Protein AF-A0A8J6N8B7-F1 (afdb_monomer_lite)

Radius of gyration: 21.48 Å; chains: 1; bounding box: 47×26×67 Å

Secondary structure (DSSP, 8-state):
----GGGSSTTTTSHHHHHHHHHHHHHHHHSTTSEEEEESSSEEE-TTSPP--HHHHHHHHHHHHHHTS-EEEE-TTS-EEEEEEETTTTEEEEEE-TT--S-GGGSHHHHHHHHHHHHHHHHHHHHHHHHHHHHHHHHHHHHHHHHHHHHH--

Structure (mmCIF, N/CA/C/O backbone):
data_AF-A0A8J6N8B7-F1
#
_entry.id   AF-A0A8J6N8B7-F1
#
loop_
_atom_site.group_PDB
_atom_site.id
_atom_site.type_symbol
_atom_site.label_atom_id
_atom_site.label_alt_id
_atom_site.label_comp_id
_atom_site.label_asym_id
_atom_site.label_entity_id
_atom_site.label_seq_id
_atom_site.pdbx_PDB_ins_code
_atom_site.Cartn_x
_atom_site.Cartn_y
_atom_site.Cartn_z
_atom_site.occupancy
_atom_site.B_iso_or_equiv
_atom_site.auth_seq_id
_atom_site.auth_comp_id
_atom_site.auth_asym_id
_atom_site.auth_atom_id
_atom_site.pdbx_PDB_model_num
ATOM 1 N N . MET A 1 1 ? 1.958 10.812 -47.482 1.00 42.88 1 MET A N 1
ATOM 2 C CA . MET A 1 1 ? 2.752 11.574 -46.509 1.00 42.88 1 MET A CA 1
ATOM 3 C C . MET A 1 1 ? 1.731 12.332 -45.707 1.00 42.88 1 MET A C 1
ATOM 5 O O . MET A 1 1 ? 1.077 13.178 -46.289 1.00 42.88 1 MET A O 1
ATOM 9 N N . ASP A 1 2 ? 1.484 11.817 -44.511 1.00 33.00 2 ASP A N 1
ATOM 10 C CA . ASP A 1 2 ? 0.980 12.470 -43.302 1.00 33.00 2 ASP A CA 1
ATOM 11 C C . ASP A 1 2 ? 0.853 11.298 -42.328 1.00 33.00 2 ASP A C 1
ATOM 13 O O . ASP A 1 2 ? -0.063 10.486 -42.408 1.00 33.00 2 ASP A O 1
ATOM 17 N N . ILE A 1 3 ? 1.928 11.077 -41.570 1.00 37.84 3 ILE A N 1
ATOM 18 C CA . ILE A 1 3 ? 1.912 10.145 -40.447 1.00 37.84 3 ILE A CA 1
ATOM 19 C C . ILE A 1 3 ? 1.056 10.855 -39.406 1.00 37.84 3 ILE A C 1
ATOM 21 O O . ILE A 1 3 ? 1.450 11.923 -38.936 1.00 37.84 3 ILE A O 1
ATOM 25 N N . GLU A 1 4 ? -0.118 10.295 -39.128 1.00 38.00 4 GLU A N 1
ATOM 26 C CA . GLU A 1 4 ? -0.999 10.674 -38.027 1.00 38.00 4 GLU A CA 1
ATOM 27 C C . GLU A 1 4 ? -0.196 10.591 -36.719 1.00 38.00 4 GLU A C 1
ATOM 29 O O . GLU A 1 4 ? -0.074 9.549 -36.086 1.00 38.00 4 GLU A O 1
ATOM 34 N N . PHE A 1 5 ? 0.423 11.712 -36.352 1.00 38.28 5 PHE A N 1
ATOM 35 C CA . PHE A 1 5 ? 1.063 11.941 -35.056 1.00 38.28 5 PHE A CA 1
ATOM 36 C C . PHE A 1 5 ? 0.024 12.198 -33.946 1.00 38.28 5 PHE A C 1
ATOM 38 O O . PHE A 1 5 ? 0.404 12.411 -32.797 1.00 38.28 5 PHE A O 1
ATOM 45 N N . ASP A 1 6 ? -1.268 12.161 -34.290 1.00 34.88 6 ASP A N 1
ATOM 46 C CA . ASP A 1 6 ? -2.402 12.433 -33.400 1.00 34.88 6 ASP A CA 1
ATOM 47 C C . ASP A 1 6 ? -2.851 11.213 -32.569 1.00 34.88 6 ASP A C 1
ATOM 49 O O . ASP A 1 6 ? -3.658 11.378 -31.659 1.00 34.88 6 ASP A O 1
ATOM 53 N N . ASP A 1 7 ? -2.290 10.017 -32.800 1.00 39.25 7 ASP A N 1
ATOM 54 C CA . ASP A 1 7 ? -2.710 8.761 -32.137 1.00 39.25 7 ASP A CA 1
ATOM 55 C C . ASP A 1 7 ? -1.727 8.239 -31.064 1.00 39.25 7 ASP A C 1
ATOM 57 O O . ASP A 1 7 ? -1.848 7.119 -30.580 1.00 39.25 7 ASP A O 1
ATOM 61 N N . VAL A 1 8 ? -0.713 9.027 -30.681 1.00 45.72 8 VAL A N 1
ATOM 62 C CA . VAL A 1 8 ? 0.321 8.589 -29.710 1.00 45.72 8 VAL A CA 1
ATOM 63 C C . VAL A 1 8 ? 0.041 9.075 -28.278 1.00 45.72 8 VAL A C 1
ATOM 65 O O . VAL A 1 8 ? 0.668 8.604 -27.333 1.00 45.72 8 VAL A O 1
ATOM 68 N N . PHE A 1 9 ? -0.914 9.990 -28.090 1.00 44.09 9 PHE A N 1
ATOM 69 C CA . PHE A 1 9 ? -1.186 10.610 -26.783 1.00 44.09 9 PHE A CA 1
ATOM 70 C C . PHE A 1 9 ? -2.681 10.745 -26.440 1.00 44.09 9 PHE A C 1
ATOM 72 O O . PHE A 1 9 ? -3.017 11.389 -25.448 1.00 44.09 9 PHE A O 1
ATOM 79 N N . SER A 1 10 ? -3.580 10.159 -27.235 1.00 32.72 10 SER A N 1
ATOM 80 C CA . SER A 1 10 ? -5.037 10.257 -27.057 1.00 32.72 10 SER A CA 1
ATOM 81 C C . SER A 1 10 ? -5.621 9.279 -26.022 1.00 32.72 10 SER A C 1
ATOM 83 O O . SER A 1 10 ? -6.737 9.514 -25.563 1.00 32.72 10 SER A O 1
ATOM 85 N N . ASP A 1 11 ? -4.875 8.258 -25.584 1.00 35.06 11 ASP A N 1
ATOM 86 C CA . ASP A 1 11 ? -5.379 7.202 -24.681 1.00 35.06 11 ASP A CA 1
ATOM 87 C C . ASP A 1 11 ? -5.179 7.462 -23.170 1.00 35.06 11 ASP A C 1
ATOM 89 O O . ASP A 1 11 ? -5.613 6.665 -22.343 1.00 35.06 11 ASP A O 1
ATOM 93 N N . PHE A 1 12 ? -4.612 8.602 -22.758 1.00 37.88 12 PHE A N 1
ATOM 94 C CA . PHE A 1 12 ? -4.336 8.916 -21.340 1.00 37.88 12 PHE A CA 1
ATOM 95 C C . PHE A 1 12 ? -5.576 9.322 -20.511 1.00 37.88 12 PHE A C 1
ATOM 97 O O . PHE A 1 12 ? -5.506 10.245 -19.700 1.00 37.88 12 PHE A O 1
ATOM 104 N N . SER A 1 13 ? -6.736 8.687 -20.711 1.00 40.59 13 SER A N 1
ATOM 105 C CA . SER A 1 13 ? -7.955 9.022 -19.948 1.00 40.59 13 SER A CA 1
ATOM 106 C C . SER A 1 13 ? -8.629 7.877 -19.183 1.00 40.59 13 SER A C 1
ATOM 108 O O . SER A 1 13 ? -9.662 8.128 -18.571 1.00 40.59 13 SER A O 1
ATOM 110 N N . ASP A 1 14 ? -8.003 6.694 -19.095 1.00 48.16 14 ASP A N 1
ATOM 111 C CA . ASP A 1 14 ? -8.431 5.594 -18.199 1.00 48.16 14 ASP A CA 1
ATOM 112 C C . ASP A 1 14 ? -7.303 5.002 -17.306 1.00 48.16 14 ASP A C 1
ATOM 114 O O . ASP A 1 14 ? -7.587 4.192 -16.414 1.00 48.16 14 ASP A O 1
ATOM 118 N N . ASP A 1 15 ? -6.041 5.426 -17.480 1.00 53.06 15 ASP A N 1
ATOM 119 C CA . ASP A 1 15 ? -4.849 4.800 -16.862 1.00 53.06 15 ASP A CA 1
ATOM 120 C C . ASP A 1 15 ? -4.824 4.849 -15.321 1.00 53.06 15 ASP A C 1
ATOM 122 O O . ASP A 1 15 ? -4.494 3.850 -14.678 1.00 53.06 15 ASP A O 1
ATOM 126 N N . ASP A 1 16 ? -5.276 5.947 -14.701 1.00 58.69 16 ASP A N 1
ATOM 127 C CA . ASP A 1 16 ? -5.239 6.106 -13.235 1.00 58.69 16 ASP A CA 1
ATOM 128 C C . ASP A 1 16 ? -6.049 5.023 -12.495 1.00 58.69 16 ASP A C 1
ATOM 130 O O . ASP A 1 16 ? -5.772 4.697 -11.339 1.00 58.69 16 ASP A O 1
ATOM 134 N N . SER A 1 17 ? -7.083 4.469 -13.139 1.00 64.69 17 SER A N 1
ATOM 135 C CA . SER A 1 17 ? -7.912 3.413 -12.549 1.00 64.69 17 SER A CA 1
ATOM 136 C C . SER A 1 17 ? -7.252 2.035 -12.629 1.00 64.69 17 SER A C 1
ATOM 138 O O . SER A 1 17 ? -7.385 1.240 -11.696 1.00 64.69 17 SER A O 1
ATOM 140 N N . ALA A 1 18 ? -6.510 1.768 -13.708 1.00 71.06 18 ALA A N 1
ATOM 141 C CA . ALA A 1 18 ? -5.808 0.511 -13.930 1.00 71.06 18 ALA A CA 1
ATOM 142 C C . ALA A 1 18 ? -4.580 0.396 -13.021 1.00 71.06 18 ALA A C 1
ATOM 144 O O . ALA A 1 18 ? -4.369 -0.654 -12.412 1.00 71.06 18 ALA A O 1
ATOM 145 N N . ASP A 1 19 ? -3.834 1.489 -12.851 1.00 73.44 19 ASP A N 1
ATOM 146 C CA . ASP A 1 19 ? -2.692 1.548 -11.937 1.00 73.44 19 ASP A CA 1
ATOM 147 C C . ASP A 1 19 ? -3.134 1.376 -10.479 1.00 73.44 19 ASP A C 1
ATOM 149 O O . ASP A 1 19 ? -2.567 0.574 -9.732 1.00 73.44 19 ASP A O 1
ATOM 153 N N . LEU A 1 20 ? -4.222 2.047 -10.085 1.00 75.88 20 LEU A N 1
ATOM 154 C CA . LEU A 1 20 ? -4.806 1.902 -8.752 1.00 75.88 20 LEU A CA 1
ATOM 155 C C . LEU A 1 20 ? -5.316 0.473 -8.498 1.00 75.88 20 LEU A C 1
ATOM 157 O O . LEU A 1 20 ? -5.166 -0.047 -7.389 1.00 75.88 20 LEU A O 1
ATOM 161 N N . GLN A 1 21 ? -5.898 -0.174 -9.512 1.00 81.00 21 GLN A N 1
ATOM 162 C CA . GLN A 1 21 ? -6.352 -1.562 -9.423 1.00 81.00 21 GLN A CA 1
ATOM 163 C C . GLN A 1 21 ? -5.175 -2.544 -9.330 1.00 81.00 21 GLN A C 1
ATOM 165 O O . GLN A 1 21 ? -5.219 -3.467 -8.521 1.00 81.00 21 GLN A O 1
ATOM 170 N N . ASN A 1 22 ? -4.102 -2.333 -10.094 1.00 83.56 22 ASN A N 1
ATOM 171 C CA . ASN A 1 22 ? -2.892 -3.151 -10.009 1.00 83.56 22 ASN A CA 1
ATOM 172 C C . ASN A 1 22 ? -2.251 -3.046 -8.616 1.00 83.56 22 ASN A C 1
ATOM 174 O O . ASN A 1 22 ? -1.929 -4.057 -7.991 1.00 83.56 22 ASN A O 1
ATOM 178 N 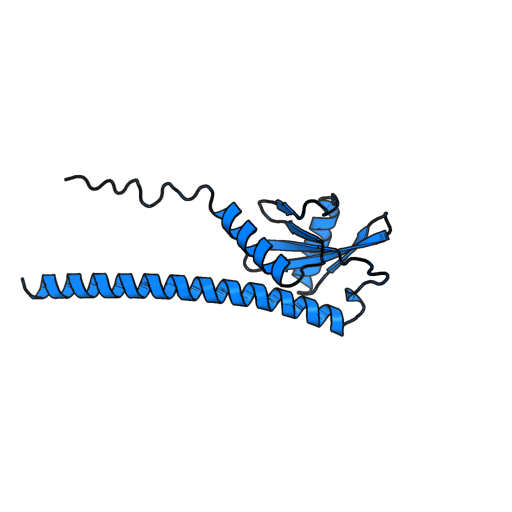N . LEU A 1 23 ? -2.145 -1.828 -8.081 1.00 83.06 23 LEU A N 1
ATOM 179 C CA . LEU A 1 23 ? -1.648 -1.596 -6.728 1.00 83.06 23 LEU A CA 1
ATOM 180 C C . LEU A 1 23 ? -2.522 -2.290 -5.672 1.00 83.06 23 LEU A C 1
ATOM 182 O O . LEU A 1 23 ? -2.011 -2.927 -4.747 1.00 83.06 23 LEU A O 1
ATOM 186 N N . TYR A 1 24 ? -3.846 -2.214 -5.824 1.00 86.31 24 TYR A N 1
ATOM 187 C CA . TYR A 1 24 ? -4.787 -2.947 -4.981 1.00 86.31 24 TYR A CA 1
ATOM 188 C C . TYR A 1 24 ? -4.526 -4.461 -5.019 1.00 86.31 24 TYR A C 1
ATOM 190 O O . TYR A 1 24 ? -4.399 -5.088 -3.964 1.00 86.31 24 TYR A O 1
ATOM 198 N N . ASP A 1 25 ? -4.387 -5.039 -6.212 1.00 86.81 25 ASP A N 1
ATOM 199 C CA . ASP A 1 25 ? -4.166 -6.474 -6.398 1.00 86.81 25 ASP A CA 1
ATOM 200 C C . ASP A 1 25 ? -2.852 -6.939 -5.744 1.00 86.81 25 ASP A C 1
ATOM 202 O O . ASP A 1 25 ? -2.807 -8.010 -5.131 1.00 86.81 25 ASP A O 1
ATOM 206 N N . GLN A 1 26 ? -1.794 -6.123 -5.795 1.00 86.56 26 GLN A N 1
ATOM 207 C CA . GLN A 1 26 ? -0.530 -6.409 -5.107 1.00 86.56 26 GLN A CA 1
ATOM 208 C C . GLN A 1 26 ? -0.690 -6.425 -3.580 1.00 86.56 26 GLN A C 1
ATOM 210 O O . GLN A 1 26 ? -0.179 -7.327 -2.909 1.00 86.56 26 GLN A O 1
ATOM 215 N N . PHE A 1 27 ? -1.436 -5.474 -3.007 1.00 87.00 27 PHE A N 1
ATOM 216 C CA . PHE A 1 27 ? -1.697 -5.462 -1.564 1.00 87.00 27 PHE A CA 1
ATOM 217 C C . PHE A 1 27 ? -2.539 -6.654 -1.108 1.00 87.00 27 PHE A C 1
ATOM 219 O O . PHE A 1 27 ? -2.243 -7.240 -0.064 1.00 87.00 27 PHE A O 1
ATOM 226 N N . VAL A 1 28 ? -3.543 -7.053 -1.893 1.00 86.25 28 VAL A N 1
ATOM 227 C CA . VAL A 1 28 ? -4.357 -8.243 -1.603 1.00 86.25 28 VAL A CA 1
ATOM 228 C C . VAL A 1 28 ? -3.500 -9.510 -1.583 1.00 86.25 28 VAL A C 1
ATOM 230 O O . VAL A 1 28 ? -3.701 -10.364 -0.724 1.00 86.25 28 VAL A O 1
ATOM 233 N N . GLN A 1 29 ? -2.495 -9.633 -2.456 1.00 85.56 29 GLN A N 1
ATOM 234 C CA . GLN A 1 29 ? -1.579 -10.782 -2.428 1.00 85.56 29 GLN A CA 1
ATOM 235 C C . GLN A 1 29 ? -0.742 -10.850 -1.144 1.00 85.56 29 GLN A C 1
ATOM 237 O O . GLN A 1 29 ? -0.463 -11.943 -0.650 1.00 85.56 29 GLN A O 1
ATOM 242 N N . VAL A 1 30 ? -0.347 -9.700 -0.590 1.00 83.88 30 VAL A N 1
ATOM 243 C CA . VAL A 1 30 ? 0.426 -9.639 0.662 1.00 83.88 30 VAL A CA 1
ATOM 244 C C . VAL A 1 30 ? -0.452 -9.865 1.889 1.00 83.88 30 VAL A C 1
ATOM 246 O O . VAL A 1 30 ? 0.021 -10.419 2.883 1.00 83.88 30 VAL A O 1
ATOM 249 N N . LEU A 1 31 ? -1.725 -9.473 1.825 1.00 81.62 31 LEU A N 1
ATOM 250 C CA . LEU A 1 31 ? -2.678 -9.595 2.923 1.00 81.62 31 LEU A CA 1
ATOM 251 C C . LEU A 1 31 ? -3.999 -10.256 2.476 1.00 81.62 31 LEU A C 1
ATOM 253 O O . LEU A 1 31 ? -5.052 -9.607 2.476 1.00 81.62 31 LEU A O 1
ATOM 257 N N . PRO A 1 32 ? -3.969 -11.560 2.146 1.00 76.25 32 PRO A N 1
ATOM 258 C CA . PRO A 1 32 ? -5.077 -12.249 1.477 1.00 76.25 32 PRO A CA 1
ATOM 259 C C . PRO A 1 32 ? -6.357 -12.347 2.315 1.00 76.25 32 PRO A C 1
ATOM 261 O O . PRO A 1 32 ? -7.450 -12.384 1.759 1.00 76.25 32 PRO A O 1
ATOM 264 N N . ASP A 1 33 ? -6.234 -12.349 3.643 1.00 82.25 33 ASP A N 1
ATOM 265 C CA . ASP A 1 33 ? -7.372 -12.484 4.561 1.00 82.25 33 ASP A CA 1
ATOM 266 C C . ASP A 1 33 ? -7.873 -11.133 5.095 1.00 82.25 33 ASP A C 1
ATOM 268 O O . ASP A 1 33 ? -8.741 -11.079 5.966 1.00 82.25 33 ASP A O 1
ATOM 272 N N . THR A 1 34 ? -7.316 -10.020 4.614 1.00 82.94 34 THR A N 1
ATOM 273 C CA . THR A 1 34 ? -7.649 -8.684 5.121 1.00 82.94 34 THR A CA 1
ATOM 274 C C . THR A 1 34 ? -8.575 -7.956 4.168 1.00 82.94 34 THR A C 1
ATOM 276 O O . THR A 1 34 ? -8.462 -8.059 2.947 1.00 82.94 34 THR A O 1
ATOM 279 N N . CYS A 1 35 ? -9.500 -7.184 4.726 1.00 87.31 35 CYS A N 1
ATOM 280 C CA . CYS A 1 35 ? -10.374 -6.363 3.912 1.00 87.31 35 CYS A CA 1
ATOM 281 C C . CYS A 1 35 ? -9.692 -5.019 3.661 1.00 87.31 35 CYS A C 1
ATOM 283 O O . CYS A 1 35 ? -9.450 -4.281 4.613 1.00 87.31 35 CYS A O 1
ATOM 285 N N . ILE A 1 36 ? -9.399 -4.697 2.402 1.00 90.44 36 ILE A N 1
ATOM 286 C CA . ILE A 1 36 ? -8.589 -3.530 2.021 1.00 90.44 36 ILE A CA 1
ATOM 287 C C . ILE A 1 36 ? -9.409 -2.538 1.189 1.00 90.44 36 ILE A C 1
ATOM 289 O O . ILE A 1 36 ? -10.273 -2.935 0.405 1.00 90.44 36 ILE A O 1
ATOM 293 N N . ALA A 1 37 ? -9.108 -1.251 1.326 1.00 90.19 37 ALA A N 1
ATOM 294 C CA . ALA A 1 37 ? -9.553 -0.182 0.449 1.00 90.19 37 ALA A CA 1
ATOM 295 C C . ALA A 1 37 ? -8.436 0.849 0.224 1.00 90.19 37 ALA A C 1
ATOM 297 O O . ALA A 1 37 ? -7.721 1.220 1.149 1.00 90.19 37 ALA A O 1
ATOM 298 N N . LEU A 1 38 ? -8.306 1.335 -1.005 1.00 89.06 38 LEU A N 1
ATOM 299 C CA . LEU A 1 38 ? -7.454 2.449 -1.398 1.00 89.06 38 LEU A CA 1
ATOM 300 C C . LEU A 1 38 ? -8.316 3.699 -1.594 1.00 89.06 38 LEU A C 1
ATOM 302 O O . LEU A 1 38 ? -9.264 3.709 -2.385 1.00 89.06 38 LEU A O 1
ATOM 306 N N . TYR A 1 39 ? -7.970 4.756 -0.866 1.00 85.69 39 TYR A N 1
ATOM 307 C CA . TYR A 1 39 ? -8.617 6.061 -0.922 1.00 85.69 39 TYR A CA 1
ATOM 308 C C . TYR A 1 39 ? -7.666 7.083 -1.554 1.00 85.69 39 TYR A C 1
ATOM 310 O O . TYR A 1 39 ? -6.681 7.490 -0.932 1.00 85.69 39 TYR A O 1
ATOM 318 N N . GLY A 1 40 ? -7.972 7.499 -2.782 1.00 79.94 40 GLY A N 1
ATOM 319 C CA . GLY A 1 40 ? -7.248 8.518 -3.542 1.00 79.94 40 GLY A CA 1
ATOM 320 C C . GLY A 1 40 ? -8.191 9.508 -4.223 1.00 79.94 40 GLY A C 1
ATOM 321 O O . GLY A 1 40 ? -9.277 9.783 -3.714 1.00 79.94 40 GLY A O 1
ATOM 322 N N . ALA A 1 41 ? -7.791 10.022 -5.392 1.00 72.94 41 ALA A N 1
ATOM 323 C CA . ALA A 1 41 ? -8.698 10.759 -6.279 1.00 72.94 41 ALA A CA 1
ATOM 324 C C . ALA A 1 41 ? -9.868 9.870 -6.744 1.00 72.94 41 ALA A C 1
ATOM 326 O O . ALA A 1 41 ? -11.008 10.323 -6.818 1.00 72.94 41 ALA A O 1
ATOM 327 N N . ASN A 1 42 ? -9.572 8.586 -6.964 1.00 72.50 42 ASN A N 1
ATOM 328 C CA . ASN A 1 42 ? -10.535 7.510 -7.154 1.00 72.50 42 ASN A CA 1
ATOM 329 C C . ASN A 1 42 ? -10.482 6.554 -5.948 1.00 72.50 42 ASN A C 1
ATOM 331 O O . ASN A 1 42 ? -9.451 6.435 -5.279 1.00 72.50 42 ASN A O 1
ATOM 335 N N . LYS A 1 43 ? -11.597 5.875 -5.653 1.00 78.44 43 LYS A N 1
ATOM 336 C CA . LYS A 1 43 ? -11.689 4.879 -4.574 1.00 78.44 43 LYS A CA 1
ATOM 337 C C . LYS A 1 43 ? -11.782 3.478 -5.167 1.00 78.44 43 LYS A C 1
ATOM 339 O O . LYS A 1 43 ? -12.694 3.206 -5.943 1.00 78.44 43 LYS A O 1
ATOM 344 N N . VAL A 1 44 ? -10.913 2.579 -4.712 1.00 80.44 44 VAL A N 1
ATOM 345 C CA . VAL A 1 44 ? -10.998 1.136 -4.982 1.00 80.44 44 VAL A CA 1
ATOM 346 C C . VAL A 1 44 ? -11.105 0.426 -3.644 1.00 80.44 44 VAL A C 1
ATOM 348 O O . VAL A 1 44 ? -10.266 0.612 -2.772 1.00 80.44 44 VAL A O 1
ATOM 351 N N . ALA A 1 45 ? -12.158 -0.356 -3.436 1.00 79.12 45 ALA A N 1
ATOM 352 C CA . ALA A 1 45 ? -12.399 -1.018 -2.161 1.00 79.12 45 ALA A CA 1
ATOM 353 C C . ALA A 1 45 ? -12.838 -2.462 -2.364 1.00 79.12 45 ALA A C 1
ATOM 355 O O . ALA A 1 45 ? -13.603 -2.765 -3.280 1.00 79.12 45 ALA A O 1
ATOM 356 N N . HIS A 1 46 ? -12.394 -3.337 -1.461 1.00 76.62 46 HIS A N 1
ATOM 357 C CA . HIS A 1 46 ? -12.928 -4.687 -1.370 1.00 76.62 46 HIS A CA 1
ATOM 358 C C . HIS A 1 46 ? -14.453 -4.619 -1.151 1.00 76.62 46 HIS A C 1
ATOM 360 O O . HIS A 1 46 ? -14.899 -3.797 -0.346 1.00 76.62 46 HIS A O 1
ATOM 366 N N . PRO A 1 47 ? -15.271 -5.485 -1.780 1.00 77.31 47 PRO A N 1
ATOM 367 C CA . PRO A 1 47 ? -16.732 -5.446 -1.637 1.00 77.31 47 PRO A CA 1
ATOM 368 C C . PRO A 1 47 ? -17.230 -5.569 -0.191 1.00 77.31 47 PRO A C 1
ATOM 370 O O . PRO A 1 47 ? -18.293 -5.059 0.149 1.00 77.31 47 PRO A O 1
ATOM 373 N N . SER A 1 48 ? -16.459 -6.246 0.661 1.00 81.19 48 SER A N 1
ATOM 374 C CA . SER A 1 48 ? -16.757 -6.402 2.091 1.00 81.19 48 SER A CA 1
ATOM 375 C C . SER A 1 48 ? -16.234 -5.256 2.961 1.00 81.19 48 SER A C 1
ATOM 377 O O . SER A 1 48 ? -16.388 -5.314 4.180 1.00 81.19 48 SER A O 1
ATOM 379 N N . PHE A 1 49 ? -15.575 -4.248 2.377 1.00 83.44 49 PHE A N 1
ATOM 380 C CA . PHE A 1 49 ? -15.052 -3.123 3.142 1.00 83.44 49 PHE A CA 1
ATOM 381 C C . PHE A 1 49 ? -16.234 -2.251 3.571 1.00 83.44 49 PHE A C 1
ATOM 383 O O . PHE A 1 49 ? -17.023 -1.840 2.715 1.00 83.44 49 PHE A O 1
ATOM 390 N N . PRO A 1 50 ? -16.402 -1.988 4.877 1.00 84.62 50 PRO A N 1
ATOM 391 C CA . PRO A 1 50 ? -17.529 -1.218 5.364 1.00 84.62 50 PRO A CA 1
ATOM 392 C C . PRO A 1 50 ? -17.484 0.199 4.802 1.00 84.62 50 PRO A C 1
ATOM 394 O O . PRO A 1 50 ? -16.428 0.737 4.464 1.00 84.62 50 PRO A O 1
ATOM 397 N N . GLU A 1 51 ? -18.647 0.829 4.719 1.00 83.69 51 GLU A N 1
ATOM 398 C CA . GLU A 1 51 ? -18.706 2.244 4.396 1.00 83.69 51 GLU A CA 1
ATOM 399 C C . GLU A 1 51 ? -18.146 3.048 5.578 1.00 83.69 51 GLU A C 1
ATOM 401 O O . GLU A 1 51 ? -18.579 2.894 6.721 1.00 83.69 51 GLU A O 1
ATOM 406 N N . VAL A 1 52 ? -17.131 3.863 5.303 1.00 84.06 52 VAL A N 1
ATOM 407 C CA . VAL A 1 52 ? -16.412 4.675 6.291 1.00 84.06 52 VAL A CA 1
ATOM 408 C C . VAL A 1 52 ? -16.615 6.131 5.911 1.00 84.06 52 VAL A C 1
ATOM 410 O O . VAL A 1 52 ? -16.492 6.463 4.733 1.00 84.06 52 VAL A O 1
ATOM 413 N N . SER A 1 53 ? -16.930 6.986 6.886 1.00 85.94 53 SER A N 1
ATOM 414 C CA . SER A 1 53 ? -17.131 8.412 6.629 1.00 85.94 53 SER A CA 1
ATOM 415 C C . SER A 1 53 ? -15.835 9.102 6.202 1.00 85.94 53 SER A C 1
ATOM 417 O O . SER A 1 53 ? -14.742 8.753 6.656 1.00 85.94 53 SER A O 1
ATOM 419 N N . ASP A 1 54 ? -15.968 10.135 5.370 1.00 85.56 54 ASP A N 1
ATOM 420 C CA . ASP A 1 54 ? -14.829 10.913 4.870 1.00 85.56 54 ASP A CA 1
ATOM 421 C C . ASP A 1 54 ? -14.026 11.575 6.000 1.00 85.56 54 ASP A C 1
ATOM 423 O O . ASP A 1 54 ? -12.805 11.704 5.899 1.00 85.56 54 ASP A O 1
ATOM 427 N N . ASP A 1 55 ? -14.675 11.922 7.115 1.00 87.06 55 ASP A N 1
ATOM 428 C CA . ASP A 1 55 ? -14.009 12.464 8.305 1.00 87.06 55 ASP A CA 1
ATOM 429 C C . ASP A 1 55 ? -13.003 11.468 8.902 1.00 87.06 55 ASP A C 1
ATOM 431 O O . ASP A 1 55 ? -11.893 11.845 9.282 1.00 87.06 55 ASP A O 1
ATOM 435 N N . VAL A 1 56 ? -13.359 10.179 8.952 1.00 87.69 56 VAL A N 1
ATOM 436 C CA . VAL A 1 56 ? -12.485 9.117 9.477 1.00 87.69 56 VAL A CA 1
ATOM 437 C C . VAL A 1 56 ? -11.308 8.878 8.541 1.00 87.69 56 VAL A C 1
ATOM 439 O O . VAL A 1 56 ? -10.169 8.769 8.996 1.00 87.69 56 VAL A O 1
ATOM 442 N N . ILE A 1 57 ? -11.566 8.840 7.233 1.00 89.25 57 ILE A N 1
ATOM 443 C CA . ILE A 1 57 ? -10.524 8.711 6.209 1.00 89.25 57 ILE A CA 1
ATOM 444 C C . ILE A 1 57 ? -9.552 9.892 6.280 1.00 89.25 57 ILE A C 1
ATOM 446 O O . ILE A 1 57 ? -8.337 9.694 6.257 1.00 89.25 57 ILE A O 1
ATOM 450 N N . THR A 1 58 ? -10.071 11.109 6.444 1.00 89.00 58 THR A N 1
ATOM 451 C CA . THR A 1 58 ? -9.264 12.326 6.581 1.00 89.00 58 THR A CA 1
ATOM 452 C C . THR A 1 58 ? -8.405 12.277 7.842 1.00 89.00 58 THR A C 1
ATOM 454 O O . THR A 1 58 ? -7.194 12.478 7.764 1.00 89.00 58 THR A O 1
ATOM 457 N N . ALA A 1 59 ? -8.988 11.916 8.988 1.00 88.69 59 ALA A N 1
ATOM 458 C CA . ALA A 1 59 ? -8.256 11.783 10.245 1.00 88.69 59 ALA A CA 1
ATOM 459 C C . ALA A 1 59 ? -7.145 10.717 10.168 1.00 88.69 59 ALA A C 1
ATOM 461 O O . ALA A 1 59 ? -6.019 10.955 10.614 1.00 88.69 59 ALA A O 1
ATOM 462 N N . LEU A 1 60 ? -7.428 9.559 9.557 1.00 90.94 60 LEU A N 1
ATOM 463 C CA . LEU A 1 60 ? -6.431 8.512 9.319 1.00 90.94 60 LEU A CA 1
ATOM 464 C C . LEU A 1 60 ? -5.313 9.002 8.393 1.00 90.94 60 LEU A C 1
ATOM 466 O O . LEU A 1 60 ? -4.137 8.776 8.689 1.00 90.94 60 LEU A O 1
ATOM 470 N N . LYS A 1 61 ? -5.647 9.707 7.306 1.00 88.94 61 LYS A N 1
ATOM 471 C CA . LYS A 1 61 ? -4.669 10.277 6.367 1.00 88.94 61 LYS A CA 1
ATOM 472 C C . LYS A 1 61 ? -3.763 11.306 7.046 1.00 88.94 61 LYS A C 1
ATOM 474 O O . LYS A 1 61 ? -2.548 11.265 6.867 1.00 88.94 61 LYS A O 1
ATOM 479 N N . GLU A 1 62 ? -4.314 12.187 7.875 1.00 87.88 62 GLU A N 1
ATOM 480 C CA . GLU A 1 62 ? -3.531 13.173 8.628 1.00 87.88 62 GLU A CA 1
ATOM 481 C C . GLU A 1 62 ? -2.592 12.520 9.653 1.00 87.88 62 GLU A C 1
ATOM 483 O O . GLU A 1 62 ? -1.412 12.877 9.730 1.00 87.88 62 GLU A O 1
ATOM 488 N N . CYS A 1 63 ? -3.091 11.538 10.409 1.00 86.00 63 CYS A N 1
ATOM 489 C CA . CYS A 1 63 ? -2.308 10.814 11.411 1.00 86.00 63 CYS A CA 1
ATOM 490 C C . CYS A 1 63 ? -1.133 10.057 10.772 1.00 86.00 63 CYS A C 1
ATOM 492 O O . CYS A 1 63 ? 0.024 10.226 11.163 1.00 86.00 63 CYS A O 1
ATOM 494 N N . THR A 1 64 ? -1.421 9.272 9.736 1.00 87.44 64 THR A N 1
ATOM 495 C CA . THR A 1 64 ? -0.434 8.421 9.054 1.00 87.44 64 THR A CA 1
ATOM 496 C C . THR A 1 64 ? 0.630 9.230 8.316 1.00 87.44 64 THR A C 1
ATOM 498 O O . THR A 1 64 ? 1.812 8.879 8.366 1.00 87.44 64 THR A O 1
ATOM 501 N N . ARG A 1 65 ? 0.250 10.357 7.698 1.00 85.06 65 ARG A N 1
ATOM 502 C CA . ARG A 1 65 ? 1.178 11.262 7.004 1.00 85.06 65 ARG A CA 1
ATOM 503 C C . ARG A 1 65 ? 2.160 11.944 7.955 1.00 85.06 65 ARG A C 1
ATOM 505 O O . ARG A 1 65 ? 3.323 12.127 7.605 1.00 85.06 65 ARG A O 1
ATOM 512 N N . LYS A 1 66 ? 1.705 12.337 9.148 1.00 79.94 66 LYS A N 1
ATOM 513 C CA . LYS A 1 66 ? 2.540 13.045 10.127 1.00 79.94 66 LYS A CA 1
ATOM 514 C C . LYS A 1 66 ? 3.595 12.134 10.746 1.00 79.94 66 LYS A C 1
ATOM 516 O O . LYS A 1 66 ? 4.760 12.518 10.836 1.00 79.94 66 LYS A O 1
ATOM 521 N N . ASP A 1 67 ? 3.183 10.939 11.158 1.00 72.69 67 ASP A N 1
ATOM 522 C CA . ASP A 1 67 ? 4.022 10.061 11.973 1.00 72.69 67 ASP A CA 1
ATOM 523 C C . ASP A 1 67 ? 4.748 8.983 11.158 1.00 72.69 67 ASP A C 1
ATOM 525 O O . ASP A 1 67 ? 5.572 8.258 11.720 1.00 72.69 67 ASP A O 1
ATOM 529 N N . LYS A 1 68 ? 4.475 8.890 9.845 1.00 72.12 68 LYS A N 1
ATOM 530 C CA . LYS A 1 68 ? 4.993 7.850 8.936 1.00 72.12 68 LYS A CA 1
ATOM 531 C C . LYS A 1 68 ? 4.844 6.452 9.539 1.00 72.12 68 LYS A C 1
ATOM 533 O O . LYS A 1 68 ? 5.785 5.661 9.561 1.00 72.12 68 LYS A O 1
ATOM 538 N N . LYS A 1 69 ? 3.666 6.176 10.089 1.00 82.06 69 LYS A N 1
ATOM 539 C CA . LYS A 1 69 ? 3.306 4.928 10.769 1.00 82.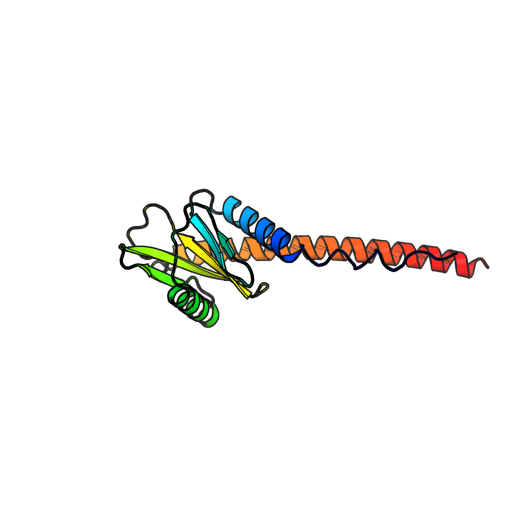06 69 LYS A CA 1
ATOM 540 C C . LYS A 1 69 ? 1.895 4.527 10.385 1.00 82.06 69 LYS A C 1
ATOM 542 O O . LYS A 1 69 ? 1.157 5.315 9.797 1.00 82.06 69 LYS A O 1
ATOM 547 N N . ILE A 1 70 ? 1.533 3.305 10.756 1.00 90.31 70 ILE A N 1
ATOM 548 C CA . ILE A 1 70 ? 0.149 2.854 10.681 1.00 90.31 70 ILE A CA 1
ATOM 549 C C . ILE A 1 70 ? -0.655 3.595 11.745 1.00 90.31 70 ILE A C 1
ATOM 551 O O . ILE A 1 70 ? -0.277 3.593 12.919 1.00 90.31 70 ILE A O 1
ATOM 555 N N . GLY A 1 71 ? -1.736 4.231 11.309 1.00 91.06 71 GLY A N 1
ATOM 556 C CA . GLY A 1 71 ? -2.740 4.837 12.173 1.00 91.06 71 GLY A CA 1
ATOM 557 C C . GLY A 1 71 ? -3.890 3.864 12.397 1.00 91.06 71 GLY A C 1
ATOM 558 O O . GLY A 1 71 ? -4.153 3.009 11.551 1.00 91.06 71 GLY A O 1
ATOM 559 N N . SER A 1 72 ? -4.576 3.995 13.523 1.00 92.62 72 SER A N 1
ATOM 560 C CA . SER A 1 72 ? -5.760 3.210 13.861 1.00 92.62 72 SER A CA 1
ATOM 561 C C . SER A 1 72 ? -6.938 4.127 14.157 1.00 92.62 72 SER A C 1
ATOM 563 O O . SER A 1 72 ? -6.791 5.255 14.632 1.00 92.62 72 SER A O 1
ATOM 565 N N . TYR A 1 73 ? -8.133 3.629 13.874 1.00 91.12 73 TYR A N 1
ATOM 566 C CA . TYR A 1 73 ? -9.385 4.263 14.240 1.00 91.12 73 TYR A CA 1
ATOM 567 C C . TYR A 1 73 ? -10.390 3.197 14.666 1.00 91.12 73 TYR A C 1
ATOM 569 O O . TYR A 1 73 ? -10.584 2.203 13.964 1.00 91.12 73 TYR A O 1
ATOM 577 N N . LYS A 1 74 ? -11.050 3.408 15.809 1.00 90.06 74 LYS A N 1
ATOM 578 C CA . LYS A 1 74 ? -12.135 2.538 16.265 1.00 90.06 74 LYS A CA 1
ATOM 579 C C . LYS A 1 74 ? -13.468 3.120 15.837 1.00 90.06 74 LYS A C 1
ATOM 581 O O . LYS A 1 74 ? -13.821 4.220 16.250 1.00 90.06 74 LYS A O 1
ATOM 586 N N . THR A 1 75 ? -14.216 2.365 15.048 1.00 85.81 75 THR A N 1
ATOM 587 C CA . THR A 1 75 ? -15.595 2.721 14.703 1.00 85.81 75 THR A CA 1
ATOM 588 C C . THR A 1 75 ? -16.526 2.564 15.905 1.00 85.81 75 THR A C 1
ATOM 590 O O . THR A 1 75 ? -16.242 1.802 16.833 1.00 85.81 75 THR A O 1
ATOM 593 N N . ASP A 1 76 ? -17.699 3.196 15.839 1.00 85.88 76 ASP A N 1
ATOM 594 C CA . ASP A 1 76 ? -18.760 3.047 16.847 1.00 85.88 76 ASP A CA 1
ATOM 595 C C . ASP A 1 76 ? -19.248 1.596 16.989 1.00 85.88 76 ASP A C 1
ATOM 597 O O . ASP A 1 76 ? -19.701 1.181 18.055 1.00 85.88 76 ASP A O 1
ATOM 601 N N . SER A 1 77 ? -19.109 0.797 15.925 1.00 83.12 77 SER A N 1
ATOM 602 C CA . SER A 1 77 ? -19.411 -0.641 15.929 1.00 83.12 77 SER A CA 1
ATOM 603 C C . SER A 1 77 ? -18.381 -1.486 16.692 1.00 83.12 77 SER A C 1
ATOM 605 O O . SER A 1 77 ? -18.575 -2.684 16.881 1.00 83.12 77 SER A O 1
ATOM 607 N N . GLY A 1 78 ? -17.279 -0.872 17.131 1.00 84.19 78 GLY A N 1
ATOM 608 C CA . GLY A 1 78 ? -16.165 -1.534 17.799 1.00 84.19 78 GLY A CA 1
ATOM 609 C C . GLY A 1 78 ? -15.108 -2.106 16.851 1.00 84.19 78 GLY A C 1
ATOM 610 O O . GLY A 1 78 ? -14.099 -2.608 17.339 1.00 84.19 78 GLY A O 1
ATOM 611 N N . LEU A 1 79 ? -15.305 -2.002 15.533 1.00 87.44 79 LEU A N 1
ATOM 612 C CA . LEU A 1 79 ? -14.353 -2.449 14.515 1.00 87.44 79 LEU A CA 1
ATOM 613 C C . LEU A 1 79 ? -13.162 -1.493 14.402 1.00 87.44 79 LEU A C 1
ATOM 615 O O . LEU A 1 79 ? -13.358 -0.275 14.337 1.00 87.44 79 LEU A O 1
ATOM 619 N N . TRP A 1 80 ? -11.956 -2.051 14.318 1.00 91.19 80 TRP A N 1
ATOM 620 C CA . TRP A 1 80 ? -10.732 -1.304 14.047 1.00 91.19 80 TRP A CA 1
ATOM 621 C C . TRP A 1 80 ? -10.480 -1.164 12.547 1.00 91.19 80 TRP A C 1
ATOM 623 O O . TRP A 1 80 ? -10.481 -2.150 11.810 1.00 91.19 80 TRP A O 1
ATOM 633 N N . ILE A 1 81 ? -10.234 0.070 12.116 1.00 91.75 81 ILE A N 1
ATOM 634 C CA . ILE A 1 81 ? -9.778 0.411 10.772 1.00 91.75 81 ILE A CA 1
ATOM 635 C C . ILE A 1 81 ? -8.363 0.949 10.899 1.00 91.75 81 ILE A C 1
ATOM 637 O O . ILE A 1 81 ? -8.103 1.865 11.681 1.00 91.75 81 ILE A O 1
ATOM 641 N N . TYR A 1 82 ? -7.459 0.391 10.110 1.00 92.81 82 TYR A N 1
ATOM 642 C CA . TYR A 1 82 ? 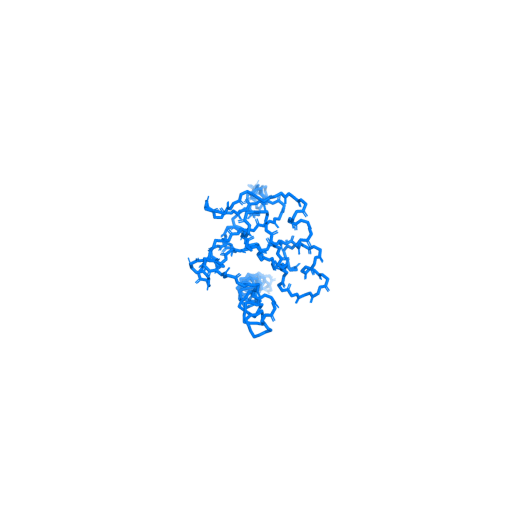-6.070 0.807 10.068 1.00 92.81 82 TYR A CA 1
ATOM 643 C C . TYR A 1 82 ? -5.790 1.554 8.777 1.00 92.81 82 TYR A C 1
ATOM 645 O O . TYR A 1 82 ? -6.362 1.237 7.738 1.00 92.81 82 TYR A O 1
ATOM 653 N N . GLY A 1 83 ? -4.917 2.550 8.849 1.00 92.69 83 GLY A N 1
ATOM 654 C CA . GLY A 1 83 ? -4.519 3.371 7.716 1.00 92.69 83 GLY A CA 1
ATOM 655 C C . GLY A 1 83 ? -3.012 3.342 7.510 1.00 92.69 83 GLY A C 1
ATOM 656 O O . GLY A 1 83 ? -2.248 3.366 8.475 1.00 92.69 83 GLY A O 1
ATOM 657 N N . TYR A 1 84 ? -2.585 3.356 6.254 1.00 91.94 84 TYR A N 1
ATOM 658 C CA . TYR A 1 84 ? -1.208 3.569 5.834 1.00 91.94 84 TYR A CA 1
ATOM 659 C C . TYR A 1 84 ? -1.176 4.557 4.664 1.00 91.94 84 TYR A C 1
ATOM 661 O O . TYR A 1 84 ? -1.878 4.372 3.673 1.00 91.94 84 TYR A O 1
ATOM 669 N N . TYR A 1 85 ? -0.387 5.625 4.784 1.00 90.81 85 TYR A N 1
ATOM 670 C CA . TYR A 1 85 ? -0.279 6.640 3.737 1.00 90.81 85 TYR A CA 1
ATOM 671 C C . TYR A 1 85 ? 0.832 6.288 2.747 1.00 90.81 85 TYR A C 1
ATOM 673 O O . TYR A 1 85 ? 1.996 6.140 3.126 1.00 90.81 85 TYR A O 1
ATOM 681 N N . LEU A 1 86 ? 0.455 6.184 1.476 1.00 87.44 86 LEU A N 1
ATOM 682 C CA . LEU A 1 86 ? 1.332 5.906 0.349 1.00 87.44 86 LEU A CA 1
ATOM 683 C C . LEU A 1 86 ? 1.803 7.239 -0.239 1.00 87.44 86 LEU A C 1
ATOM 685 O O . LEU A 1 86 ? 1.099 7.861 -1.033 1.00 87.44 86 LEU A O 1
ATOM 689 N N . GLU A 1 87 ? 2.987 7.697 0.185 1.00 8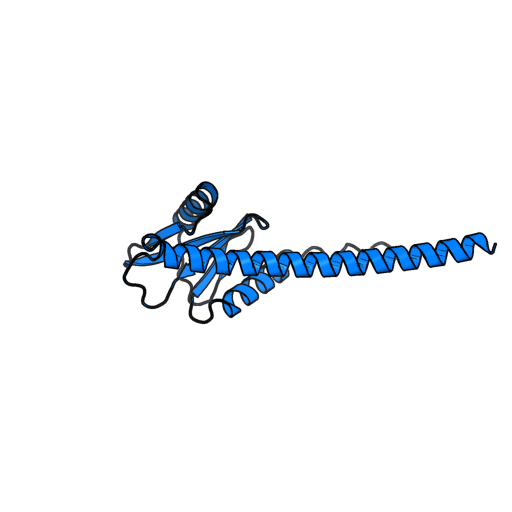3.12 87 GLU A N 1
ATOM 690 C CA . GLU A 1 87 ? 3.520 9.022 -0.179 1.00 83.12 87 GLU A CA 1
ATOM 691 C C . GLU A 1 87 ? 3.658 9.215 -1.694 1.00 83.12 87 GLU A C 1
ATOM 693 O O . GLU A 1 87 ? 3.346 10.298 -2.184 1.00 83.12 87 GLU A O 1
ATOM 698 N N . ASP A 1 88 ? 4.083 8.174 -2.414 1.00 77.94 88 ASP A N 1
ATOM 699 C CA . ASP A 1 88 ? 4.363 8.235 -3.853 1.00 77.94 88 ASP A CA 1
ATOM 700 C C . ASP A 1 88 ? 3.090 8.434 -4.703 1.00 77.94 88 ASP A C 1
ATOM 702 O O . ASP A 1 88 ? 3.173 8.981 -5.799 1.00 77.94 88 ASP A O 1
ATOM 706 N N . HIS A 1 89 ? 1.912 8.074 -4.175 1.00 73.88 89 HIS A N 1
ATOM 707 C CA . HIS A 1 89 ? 0.637 8.129 -4.906 1.00 73.88 89 HIS A CA 1
ATOM 708 C C . HIS A 1 89 ? -0.410 9.068 -4.274 1.00 73.88 89 HIS A C 1
ATOM 710 O O . HIS A 1 89 ? -1.506 9.213 -4.799 1.00 73.88 89 HIS A O 1
ATOM 716 N N . ASP A 1 90 ? -0.110 9.694 -3.129 1.00 83.56 90 ASP A N 1
ATOM 717 C CA . ASP A 1 90 ? -1.073 10.469 -2.318 1.00 83.56 90 ASP A CA 1
ATOM 718 C C . ASP A 1 90 ? -2.344 9.676 -1.919 1.00 83.56 90 ASP A C 1
ATOM 720 O O . ASP A 1 90 ? -3.429 10.228 -1.690 1.00 83.56 90 ASP A O 1
ATOM 724 N N . PHE A 1 91 ? -2.206 8.355 -1.776 1.00 87.81 91 PHE A N 1
ATOM 725 C CA . PHE A 1 91 ? -3.297 7.451 -1.406 1.00 87.81 91 PHE A CA 1
ATOM 726 C C . PHE A 1 91 ? -3.240 7.049 0.066 1.00 87.81 91 PHE A C 1
ATOM 728 O O . PHE A 1 91 ? -2.176 6.952 0.679 1.00 87.81 91 PHE A O 1
ATOM 735 N N . LEU A 1 92 ? -4.409 6.771 0.637 1.00 90.50 92 LEU A N 1
ATOM 736 C CA . LEU A 1 92 ? -4.537 6.085 1.915 1.00 90.50 92 LEU A CA 1
ATOM 737 C C . LEU A 1 92 ? -4.941 4.631 1.663 1.00 90.50 92 LEU A C 1
ATOM 739 O O . LEU A 1 92 ? -6.037 4.358 1.178 1.00 90.50 92 LEU A O 1
ATOM 743 N N . LEU A 1 93 ? -4.075 3.705 2.058 1.00 91.81 93 LEU A N 1
ATOM 744 C CA . LEU A 1 93 ? -4.400 2.295 2.205 1.00 91.81 93 LEU A CA 1
ATOM 745 C C . LEU A 1 93 ? -5.109 2.093 3.542 1.00 91.81 93 LEU A C 1
ATOM 747 O O . LEU A 1 93 ? -4.486 2.168 4.599 1.00 91.81 93 LEU A O 1
ATOM 751 N N . ALA A 1 94 ? -6.411 1.843 3.496 1.00 92.62 94 ALA A N 1
ATOM 752 C CA . ALA A 1 94 ? -7.208 1.463 4.646 1.00 92.62 94 ALA A CA 1
ATOM 753 C C . ALA A 1 94 ? -7.400 -0.056 4.670 1.00 92.62 94 ALA A C 1
ATOM 755 O O . ALA A 1 94 ? -7.697 -0.665 3.644 1.00 92.62 94 ALA A O 1
ATOM 756 N N . PHE A 1 95 ? -7.257 -0.684 5.830 1.00 91.88 95 PHE A N 1
ATOM 757 C CA . PHE A 1 95 ? -7.441 -2.125 5.960 1.00 91.88 95 PHE A CA 1
ATOM 758 C C . PHE A 1 95 ? -8.066 -2.510 7.297 1.00 91.88 95 PHE A C 1
ATOM 760 O O . PHE A 1 95 ? -7.932 -1.814 8.304 1.00 91.88 95 PHE A O 1
ATOM 767 N N . ILE A 1 96 ? -8.765 -3.640 7.289 1.00 89.94 96 ILE A N 1
ATOM 768 C CA . ILE A 1 96 ? -9.400 -4.249 8.453 1.00 89.94 96 ILE A CA 1
ATOM 769 C C . ILE A 1 96 ? -8.872 -5.669 8.574 1.00 89.94 96 ILE A C 1
ATOM 771 O O . ILE A 1 96 ? -8.884 -6.442 7.611 1.00 89.94 96 ILE A O 1
ATOM 775 N N . LEU A 1 97 ? -8.424 -6.005 9.779 1.00 85.75 97 LEU A N 1
ATOM 776 C CA . LEU A 1 97 ? -8.004 -7.353 10.118 1.00 85.75 97 LEU A CA 1
ATOM 777 C C . LEU A 1 97 ? -9.203 -8.135 10.663 1.00 85.75 97 LEU A C 1
ATOM 779 O O . LEU A 1 97 ? -9.879 -7.634 11.569 1.00 85.75 97 LEU A O 1
ATOM 783 N N . PRO A 1 98 ? -9.473 -9.346 10.152 1.00 75.62 98 PRO A N 1
ATOM 784 C CA . PRO A 1 98 ? -10.469 -10.212 10.760 1.00 75.62 98 PRO A CA 1
ATOM 785 C C . PRO A 1 98 ? -10.038 -10.561 12.190 1.00 75.62 98 PRO A C 1
ATOM 787 O O . PRO A 1 98 ? -8.865 -10.826 12.451 1.00 75.62 98 PRO A O 1
ATOM 790 N N . ASP A 1 99 ? -10.995 -10.530 13.115 1.00 72.06 99 ASP A N 1
ATOM 791 C CA . ASP A 1 99 ? -10.839 -11.003 14.495 1.00 72.06 99 ASP A CA 1
ATOM 792 C C . ASP A 1 99 ? -9.705 -10.354 15.309 1.00 72.06 99 ASP A C 1
ATOM 794 O O . ASP A 1 99 ? -9.119 -10.999 16.177 1.00 72.06 99 ASP A O 1
ATOM 798 N N . SER A 1 100 ? -9.397 -9.073 15.079 1.00 74.44 100 SER A N 1
ATOM 799 C CA . SER A 1 100 ? -8.447 -8.331 15.920 1.00 74.44 100 SER A CA 1
ATOM 800 C C . SER A 1 100 ? -9.160 -7.683 17.121 1.00 74.44 100 SER A C 1
ATOM 802 O O . SER A 1 100 ? -9.880 -6.696 16.936 1.00 74.44 100 SER A O 1
ATOM 804 N N . PRO A 1 101 ? -9.020 -8.219 18.355 1.00 71.56 101 PRO A N 1
ATOM 805 C CA . PRO A 1 101 ? -9.683 -7.651 19.532 1.00 71.56 101 PRO A CA 1
ATOM 806 C C . PRO A 1 101 ? -9.006 -6.363 20.020 1.00 71.56 101 PRO A C 1
ATOM 808 O O . PRO A 1 101 ? -9.671 -5.483 20.574 1.00 71.56 101 PRO A O 1
ATOM 811 N N . ASP A 1 102 ? -7.701 -6.247 19.775 1.00 84.25 102 ASP A N 1
ATOM 812 C CA . ASP A 1 102 ? -6.831 -5.199 20.296 1.00 84.25 102 ASP A CA 1
ATOM 813 C C . ASP A 1 102 ? -6.293 -4.322 19.163 1.00 84.25 102 ASP A C 1
ATOM 815 O O . ASP A 1 102 ? -6.183 -4.747 18.013 1.00 84.25 102 ASP A O 1
ATOM 819 N N . ASP A 1 103 ? -5.930 -3.083 19.483 1.00 88.06 103 ASP A N 1
ATOM 820 C CA . ASP A 1 103 ? -5.317 -2.191 18.507 1.00 88.06 103 ASP A CA 1
ATOM 821 C C . ASP A 1 103 ? -3.888 -2.658 18.171 1.00 88.06 103 ASP A C 1
ATOM 823 O O . ASP A 1 103 ? -2.974 -2.578 18.995 1.00 88.06 103 ASP A O 1
ATOM 827 N N . ILE A 1 104 ? -3.662 -3.122 16.935 1.00 86.19 104 ILE A N 1
ATOM 828 C CA . ILE A 1 104 ? -2.334 -3.575 16.489 1.00 86.19 104 ILE A CA 1
ATOM 829 C C . ILE A 1 104 ? -1.279 -2.469 16.543 1.00 86.19 104 ILE A C 1
ATOM 831 O O . ILE A 1 104 ? -0.085 -2.773 16.584 1.00 86.19 104 ILE A O 1
ATOM 835 N N . THR A 1 105 ? -1.687 -1.196 16.516 1.00 86.56 105 THR A N 1
ATOM 836 C CA . THR A 1 105 ? -0.748 -0.073 16.546 1.00 86.56 105 THR A CA 1
ATOM 837 C C . THR A 1 105 ? -0.112 0.108 17.920 1.00 86.56 105 THR A C 1
ATOM 839 O O . THR A 1 105 ? 1.010 0.616 17.992 1.00 86.56 105 THR A O 1
ATOM 842 N N . GLU A 1 106 ? -0.756 -0.393 18.982 1.00 87.75 106 GLU A N 1
ATOM 843 C CA . GLU A 1 106 ? -0.204 -0.446 20.338 1.00 87.75 106 GLU A CA 1
ATOM 844 C C . GLU A 1 106 ? 0.903 -1.499 20.474 1.00 87.75 106 GLU A C 1
ATOM 846 O O . GLU A 1 106 ? 1.748 -1.391 21.364 1.00 87.75 106 GLU A O 1
ATOM 851 N N . ASN A 1 107 ? 0.952 -2.491 19.575 1.00 88.62 107 ASN A N 1
ATOM 852 C CA . ASN A 1 107 ? 2.035 -3.464 19.505 1.00 88.62 107 ASN A CA 1
ATOM 853 C C . ASN A 1 107 ? 3.124 -2.989 18.518 1.00 88.62 107 ASN A C 1
ATOM 855 O O . ASN A 1 107 ? 2.947 -3.091 17.300 1.00 88.62 107 ASN A O 1
ATOM 859 N N . PRO A 1 108 ? 4.308 -2.551 18.995 1.00 86.81 108 PRO A N 1
ATOM 860 C CA . PRO A 1 108 ? 5.328 -1.976 18.119 1.00 86.81 108 PRO A CA 1
ATOM 861 C C . PRO A 1 108 ? 5.884 -2.965 17.090 1.00 86.81 108 PRO A C 1
ATOM 863 O O . PRO A 1 108 ? 6.291 -2.556 16.003 1.00 86.81 108 PRO A O 1
ATOM 866 N N . GLN A 1 109 ? 5.923 -4.261 17.421 1.00 87.94 109 GLN A N 1
ATOM 867 C CA . GLN A 1 109 ? 6.454 -5.297 16.534 1.00 87.94 109 GLN A CA 1
ATOM 868 C C . GLN A 1 109 ? 5.498 -5.559 15.372 1.00 87.94 109 GLN A C 1
ATOM 870 O O . GLN A 1 109 ? 5.938 -5.592 14.224 1.00 87.94 109 GLN A O 1
ATOM 875 N N . LEU A 1 110 ? 4.198 -5.679 15.659 1.00 85.56 110 LEU A N 1
ATOM 876 C CA . LEU A 1 110 ? 3.174 -5.845 14.626 1.00 85.56 110 LEU A CA 1
ATOM 877 C C . LEU A 1 110 ? 3.065 -4.594 13.755 1.00 85.56 110 LEU A C 1
ATOM 879 O O . LEU A 1 110 ? 3.092 -4.713 12.534 1.00 85.56 110 LEU A O 1
ATOM 883 N N . ASN A 1 111 ? 3.039 -3.403 14.360 1.00 85.94 111 ASN A N 1
ATOM 884 C CA . ASN A 1 111 ? 3.023 -2.141 13.617 1.00 85.94 111 ASN A CA 1
ATOM 885 C C . ASN A 1 111 ? 4.217 -2.053 12.647 1.00 85.94 111 ASN A C 1
ATOM 887 O O . ASN A 1 111 ? 4.044 -1.783 11.461 1.00 85.94 111 ASN A O 1
ATOM 891 N N . THR A 1 112 ? 5.422 -2.394 13.118 1.00 88.00 112 THR A N 1
ATOM 892 C CA . THR A 1 112 ? 6.629 -2.414 12.276 1.00 88.00 112 THR A CA 1
ATOM 893 C C . THR A 1 112 ? 6.547 -3.458 11.162 1.00 88.00 112 THR A C 1
ATOM 895 O O . THR A 1 112 ? 6.990 -3.189 10.047 1.00 88.00 112 THR A O 1
ATOM 898 N N . LEU A 1 113 ? 6.000 -4.645 11.442 1.00 88.50 113 LEU A N 1
ATOM 899 C CA . LEU A 1 113 ? 5.842 -5.701 10.445 1.00 88.50 113 LEU A CA 1
ATOM 900 C C . LEU A 1 113 ? 4.939 -5.237 9.300 1.00 88.50 113 LEU A C 1
ATOM 902 O O . LEU A 1 113 ? 5.380 -5.241 8.156 1.00 88.50 113 LEU A O 1
ATOM 906 N N . TYR A 1 114 ? 3.726 -4.774 9.611 1.00 87.94 114 TYR A N 1
ATOM 907 C CA . TYR A 1 114 ? 2.794 -4.281 8.598 1.00 87.94 114 TYR A CA 1
ATOM 908 C C . TYR A 1 114 ? 3.366 -3.079 7.843 1.00 87.94 114 TYR A C 1
ATOM 910 O O . TYR A 1 114 ? 3.317 -3.049 6.617 1.00 87.94 114 TYR A O 1
ATOM 918 N N . PHE A 1 115 ? 3.986 -2.129 8.551 1.00 88.31 115 PHE A N 1
ATOM 919 C CA . PHE A 1 115 ? 4.616 -0.970 7.923 1.00 88.31 115 PHE A CA 1
ATOM 920 C C . PHE A 1 115 ? 5.677 -1.391 6.898 1.00 88.31 115 PHE A C 1
ATOM 922 O O . PHE A 1 115 ? 5.708 -0.881 5.779 1.00 88.31 115 PHE A O 1
ATOM 929 N N . ASN A 1 116 ? 6.538 -2.345 7.263 1.00 88.50 116 ASN A N 1
ATOM 930 C CA . ASN A 1 116 ? 7.572 -2.850 6.367 1.00 88.50 116 ASN A CA 1
ATOM 931 C C . ASN A 1 116 ? 6.987 -3.651 5.204 1.00 88.50 116 ASN A C 1
ATOM 933 O O . ASN A 1 116 ? 7.486 -3.515 4.092 1.00 88.50 116 ASN A O 1
ATOM 937 N N . SER A 1 117 ? 5.940 -4.446 5.436 1.00 88.88 117 SER A N 1
ATOM 938 C CA . SER A 1 117 ? 5.247 -5.179 4.376 1.00 88.88 117 SER A CA 1
ATOM 939 C C . SER A 1 117 ? 4.661 -4.230 3.335 1.00 88.88 117 SER A C 1
ATOM 941 O O . SER A 1 117 ? 4.899 -4.420 2.147 1.00 88.88 117 SER A O 1
ATOM 943 N N . PHE A 1 118 ? 3.979 -3.164 3.762 1.00 89.31 118 PHE A N 1
ATOM 944 C CA . PHE A 1 118 ? 3.424 -2.183 2.829 1.00 89.31 118 PHE A CA 1
ATOM 945 C C . PHE A 1 118 ? 4.505 -1.430 2.069 1.00 89.31 118 PHE A C 1
ATOM 947 O O . PHE A 1 118 ? 4.440 -1.302 0.850 1.00 89.31 118 PHE A O 1
ATOM 954 N N . ARG A 1 119 ? 5.551 -1.003 2.778 1.00 87.50 119 ARG A N 1
ATOM 955 C CA . ARG A 1 119 ? 6.693 -0.341 2.154 1.00 87.50 119 ARG A CA 1
ATOM 956 C C . ARG A 1 119 ? 7.392 -1.237 1.129 1.00 87.50 119 ARG A C 1
ATOM 958 O O . ARG A 1 119 ? 7.900 -0.730 0.135 1.00 87.50 119 ARG A O 1
ATOM 965 N N . LEU A 1 120 ? 7.456 -2.545 1.373 1.00 89.06 120 LEU A N 1
ATOM 966 C CA . LEU A 1 120 ? 8.067 -3.497 0.451 1.00 89.06 120 LEU A CA 1
ATOM 967 C C . LEU A 1 120 ? 7.261 -3.618 -0.845 1.00 89.06 120 LEU A C 1
ATOM 969 O O . LEU A 1 120 ? 7.874 -3.631 -1.907 1.00 89.06 120 LEU A O 1
ATOM 973 N N . VAL A 1 121 ? 5.926 -3.626 -0.765 1.00 88.19 121 VAL A N 1
ATOM 974 C CA . VAL A 1 121 ? 5.050 -3.581 -1.951 1.00 88.19 121 VAL A CA 1
ATOM 975 C C . VAL A 1 121 ? 5.318 -2.318 -2.768 1.00 88.19 121 VAL A C 1
ATOM 977 O O . VAL A 1 121 ? 5.663 -2.420 -3.940 1.00 88.19 121 VAL A O 1
ATOM 980 N N . SER A 1 122 ? 5.291 -1.138 -2.139 1.00 86.00 122 SER A N 1
ATOM 981 C CA . SER A 1 122 ? 5.548 0.127 -2.848 1.00 86.00 122 SER A CA 1
ATOM 982 C C . SER A 1 122 ? 6.948 0.195 -3.470 1.00 86.00 122 SER A C 1
ATOM 984 O O . SER A 1 122 ? 7.137 0.729 -4.559 1.00 86.00 122 SER A O 1
ATOM 986 N N . LEU A 1 123 ? 7.963 -0.359 -2.796 1.00 87.62 123 LEU A N 1
ATOM 987 C CA . LEU A 1 123 ? 9.319 -0.428 -3.349 1.00 87.62 123 LEU A CA 1
ATOM 988 C C . LEU A 1 123 ? 9.415 -1.379 -4.544 1.00 87.62 123 LEU A C 1
ATOM 990 O O . LEU A 1 123 ? 10.160 -1.086 -5.477 1.00 87.62 123 LEU A O 1
ATOM 994 N N . HIS A 1 124 ? 8.696 -2.500 -4.505 1.00 87.25 124 HIS A N 1
ATOM 995 C CA . HIS A 1 124 ? 8.656 -3.459 -5.602 1.00 87.25 124 HIS A CA 1
ATOM 996 C C . HIS A 1 124 ? 8.020 -2.840 -6.849 1.00 87.25 124 HIS A C 1
ATOM 998 O O . HIS A 1 124 ? 8.625 -2.874 -7.916 1.00 87.25 124 HIS A O 1
ATOM 1004 N N . GLU A 1 125 ? 6.867 -2.188 -6.701 1.00 85.00 125 GLU A N 1
ATOM 1005 C CA . GLU A 1 125 ? 6.203 -1.472 -7.795 1.00 85.00 125 GLU A CA 1
ATOM 1006 C C . GLU A 1 125 ? 7.128 -0.419 -8.425 1.00 85.00 125 GLU A C 1
ATOM 1008 O O . GLU A 1 125 ? 7.329 -0.383 -9.640 1.00 85.00 125 GLU A O 1
ATOM 1013 N N . ARG A 1 126 ? 7.783 0.397 -7.591 1.00 86.12 126 ARG A N 1
ATOM 1014 C CA . ARG A 1 126 ? 8.744 1.399 -8.062 1.00 86.12 126 ARG A CA 1
ATOM 1015 C C . ARG A 1 126 ? 9.912 0.772 -8.823 1.00 86.12 126 ARG A C 1
ATOM 1017 O O . ARG A 1 126 ? 10.397 1.355 -9.793 1.00 86.12 126 ARG A O 1
ATOM 1024 N N . GLN A 1 127 ? 10.394 -0.388 -8.381 1.00 89.12 127 GLN A N 1
ATOM 1025 C CA . GLN A 1 127 ? 11.442 -1.113 -9.089 1.00 89.12 127 GLN A CA 1
ATOM 1026 C C . GLN A 1 127 ? 10.951 -1.576 -10.468 1.00 89.12 127 GLN A C 1
ATOM 1028 O O . GLN A 1 127 ? 11.652 -1.366 -11.457 1.00 89.12 127 GLN A O 1
ATOM 1033 N N . GLU A 1 128 ? 9.750 -2.151 -10.558 1.00 86.88 128 GLU A N 1
ATOM 1034 C CA . GLU A 1 128 ? 9.169 -2.590 -11.832 1.00 86.88 128 GLU A CA 1
ATOM 1035 C C . GLU A 1 128 ? 8.996 -1.425 -12.816 1.00 86.88 128 GLU A C 1
ATOM 1037 O O . GLU A 1 128 ? 9.375 -1.542 -13.986 1.00 86.88 128 GLU A O 1
ATOM 1042 N N . GLN A 1 129 ? 8.512 -0.274 -12.339 1.00 86.31 129 GLN A N 1
ATOM 1043 C CA . GLN A 1 129 ? 8.402 0.948 -13.142 1.00 86.31 129 GLN A CA 1
ATOM 1044 C C . GLN A 1 129 ? 9.772 1.395 -13.675 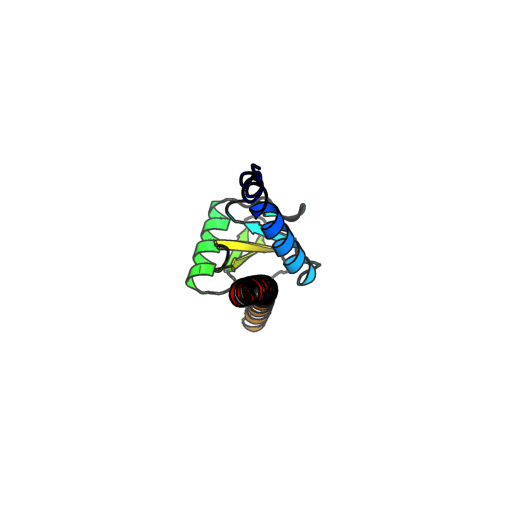1.00 86.31 129 GLN A C 1
ATOM 1046 O O . GLN A 1 129 ? 9.936 1.610 -14.877 1.00 86.31 129 GLN A O 1
ATOM 1051 N N . GLN A 1 130 ? 10.797 1.433 -12.819 1.00 88.12 130 GLN A N 1
ATOM 1052 C CA . GLN A 1 130 ? 12.160 1.784 -13.234 1.00 88.12 130 GLN A CA 1
ATOM 1053 C C . GLN A 1 130 ? 12.746 0.798 -14.254 1.00 88.12 130 GLN A C 1
ATOM 1055 O O . GLN A 1 130 ? 13.496 1.191 -15.153 1.00 88.12 130 GLN A O 1
ATOM 1060 N N . GLU A 1 131 ? 12.436 -0.492 -14.146 1.00 90.38 131 GLU A N 1
ATOM 1061 C CA . GLU A 1 131 ? 12.861 -1.499 -15.120 1.00 90.38 131 GLU A CA 1
ATOM 1062 C C . GLU A 1 131 ? 12.155 -1.329 -16.475 1.00 90.38 131 GLU A C 1
ATOM 1064 O O . GLU A 1 131 ? 12.749 -1.580 -17.530 1.00 90.38 131 GLU A O 1
ATOM 1069 N N . ILE A 1 132 ? 10.896 -0.886 -16.484 1.00 86.88 132 ILE A N 1
ATOM 1070 C CA . ILE A 1 132 ? 10.170 -0.532 -17.710 1.00 86.88 132 ILE A CA 1
ATOM 1071 C C . ILE A 1 132 ? 10.796 0.707 -18.360 1.00 86.88 132 ILE A C 1
ATOM 1073 O O . ILE A 1 132 ? 11.159 0.644 -19.540 1.00 86.88 132 ILE A O 1
ATOM 1077 N N . GLU A 1 133 ? 11.001 1.784 -17.601 1.00 90.44 133 GLU A N 1
ATOM 1078 C CA . GLU A 1 133 ? 11.611 3.029 -18.090 1.00 90.44 133 GLU A CA 1
ATOM 1079 C C . GLU A 1 133 ? 13.007 2.788 -18.677 1.00 90.44 133 GLU A C 1
ATOM 1081 O O . GLU A 1 133 ? 13.301 3.200 -19.801 1.00 90.44 133 GLU A O 1
ATOM 1086 N N . ASN A 1 134 ? 13.862 2.037 -17.975 1.00 92.06 134 ASN A N 1
ATOM 1087 C CA . ASN A 1 134 ? 15.198 1.699 -18.472 1.00 92.06 134 ASN A CA 1
ATOM 1088 C C . ASN A 1 134 ? 15.147 0.898 -19.779 1.00 92.06 134 ASN A C 1
ATOM 1090 O O . ASN A 1 134 ? 15.959 1.120 -20.682 1.00 92.06 134 ASN A O 1
ATOM 1094 N N . ARG A 1 135 ? 14.191 -0.030 -19.922 1.00 91.62 135 ARG A N 1
ATOM 1095 C CA . ARG A 1 135 ? 14.005 -0.772 -21.179 1.00 91.62 135 ARG A CA 1
ATOM 1096 C C . ARG A 1 135 ? 13.571 0.146 -22.320 1.00 91.62 135 ARG A C 1
ATOM 1098 O O . ARG A 1 135 ? 14.054 -0.036 -23.437 1.00 91.62 135 ARG A O 1
ATOM 1105 N N . GLN A 1 136 ? 12.698 1.119 -22.065 1.00 89.75 136 GLN A N 1
ATOM 1106 C CA . GLN A 1 136 ? 12.279 2.103 -23.068 1.00 89.75 136 GLN A CA 1
ATOM 1107 C C . GLN A 1 136 ? 13.437 3.021 -23.481 1.00 89.75 136 GLN A C 1
ATOM 1109 O O . GLN A 1 136 ? 13.693 3.182 -24.674 1.00 89.75 136 GLN A O 1
ATOM 1114 N N . LEU A 1 137 ? 14.196 3.545 -22.516 1.00 91.62 137 LEU A N 1
ATOM 1115 C CA . LEU A 1 137 ? 15.369 4.382 -22.778 1.00 91.62 137 LEU A CA 1
ATOM 1116 C C . LEU A 1 137 ? 16.421 3.648 -23.613 1.00 91.62 137 LEU A C 1
ATOM 1118 O O . LEU A 1 137 ? 16.901 4.195 -24.604 1.00 91.62 137 LEU A O 1
ATOM 1122 N N . ASN A 1 138 ? 16.727 2.393 -23.278 1.00 91.19 138 ASN A N 1
ATOM 1123 C CA . ASN A 1 138 ? 17.675 1.589 -24.052 1.00 91.19 138 ASN A CA 1
ATOM 1124 C C . ASN A 1 138 ? 17.206 1.372 -25.499 1.00 91.19 138 ASN A C 1
ATOM 1126 O O . ASN A 1 138 ? 18.002 1.511 -26.424 1.00 91.19 138 ASN A O 1
ATOM 1130 N N . ARG A 1 139 ? 15.908 1.115 -25.723 1.00 91.00 139 ARG A N 1
ATOM 1131 C CA . ARG A 1 139 ? 15.347 1.014 -27.085 1.00 91.00 139 ARG A CA 1
ATOM 1132 C C . ARG A 1 139 ? 15.486 2.324 -27.864 1.00 91.00 139 ARG A C 1
ATOM 1134 O O . ARG A 1 139 ? 15.822 2.290 -29.047 1.00 91.00 139 ARG A O 1
ATOM 1141 N N . ASN A 1 140 ? 15.253 3.461 -27.212 1.00 89.25 140 ASN A N 1
ATOM 1142 C CA . ASN A 1 140 ? 15.384 4.778 -27.836 1.00 89.25 140 ASN A CA 1
ATOM 1143 C C . ASN A 1 140 ? 16.843 5.089 -28.192 1.00 89.25 140 ASN A C 1
ATOM 1145 O O . ASN A 1 140 ? 17.117 5.564 -29.292 1.00 89.25 140 ASN A O 1
ATOM 1149 N N . ILE A 1 141 ? 17.784 4.760 -27.303 1.00 92.94 141 ILE A N 1
ATOM 1150 C CA . ILE A 1 141 ? 19.224 4.890 -27.559 1.00 92.94 141 ILE A CA 1
ATOM 1151 C C . ILE A 1 141 ? 19.640 4.016 -28.748 1.00 92.94 141 ILE A C 1
ATOM 1153 O O . ILE A 1 141 ? 20.322 4.498 -29.649 1.00 92.94 141 ILE A O 1
ATOM 1157 N N . ASP A 1 142 ? 19.194 2.760 -28.803 1.00 91.44 142 ASP A N 1
ATOM 1158 C CA . ASP A 1 142 ? 19.492 1.862 -29.924 1.00 91.44 142 ASP A CA 1
ATOM 1159 C C . ASP A 1 142 ? 18.933 2.386 -31.253 1.00 91.44 142 ASP A C 1
ATOM 1161 O O . ASP A 1 142 ? 19.601 2.300 -32.287 1.00 91.44 142 ASP A O 1
ATOM 1165 N N . MET A 1 143 ? 17.722 2.951 -31.245 1.00 91.69 143 MET A N 1
ATOM 1166 C CA . MET A 1 143 ? 17.122 3.566 -32.430 1.00 91.69 143 MET A CA 1
ATOM 1167 C C . MET A 1 143 ? 17.922 4.789 -32.894 1.00 91.69 143 MET A C 1
ATOM 1169 O O . MET A 1 143 ? 18.247 4.883 -34.079 1.00 91.69 143 MET A O 1
ATOM 1173 N N . LEU A 1 144 ? 18.288 5.685 -31.972 1.00 90.56 144 LEU A N 1
ATOM 1174 C CA . LEU A 1 144 ? 19.105 6.866 -32.266 1.00 90.56 144 LEU A CA 1
ATOM 1175 C C . LEU A 1 144 ? 20.483 6.480 -32.806 1.00 90.56 144 LEU A C 1
ATOM 1177 O O . LEU A 1 144 ? 20.932 7.048 -33.797 1.00 90.56 144 LEU A O 1
ATOM 1181 N N . ASN A 1 145 ? 21.130 5.473 -32.215 1.00 89.56 145 ASN A N 1
ATOM 1182 C CA . ASN A 1 145 ? 22.416 4.968 -32.692 1.00 89.56 145 ASN A CA 1
ATOM 1183 C C . ASN A 1 145 ? 22.315 4.429 -34.126 1.00 89.56 145 ASN A C 1
ATOM 1185 O O . ASN A 1 145 ? 23.176 4.721 -34.953 1.00 89.56 145 ASN A O 1
ATOM 1189 N N . ARG A 1 146 ? 21.247 3.687 -34.455 1.00 88.75 146 ARG A N 1
ATOM 1190 C CA . ARG A 1 146 ? 21.010 3.211 -35.831 1.00 88.75 146 ARG A CA 1
ATOM 1191 C C . ARG A 1 146 ? 20.792 4.365 -36.808 1.00 88.75 146 ARG A C 1
ATOM 1193 O O . ARG A 1 146 ? 21.357 4.335 -37.896 1.00 88.75 146 ARG A O 1
ATOM 1200 N N . GLN A 1 147 ? 20.004 5.371 -36.429 1.00 87.38 147 GLN A N 1
ATOM 1201 C CA . GLN A 1 147 ? 19.785 6.564 -37.256 1.00 87.38 147 GLN A CA 1
ATOM 1202 C C . GLN A 1 147 ? 21.080 7.354 -37.472 1.00 87.38 147 GLN A C 1
ATOM 1204 O O . GLN A 1 147 ? 21.350 7.792 -38.585 1.00 87.38 147 GLN A O 1
ATOM 1209 N N . HIS A 1 148 ? 21.908 7.491 -36.435 1.00 85.81 148 HIS A N 1
ATOM 1210 C CA . HIS A 1 148 ? 23.189 8.182 -36.526 1.00 85.81 148 HIS A CA 1
ATOM 1211 C C . HIS A 1 148 ? 24.171 7.468 -37.462 1.00 85.81 148 HIS A C 1
ATOM 1213 O O . HIS A 1 148 ? 24.830 8.129 -38.255 1.00 85.81 148 HIS A O 1
ATOM 1219 N N . ILE A 1 149 ? 24.252 6.133 -37.408 1.00 86.62 149 ILE A N 1
ATOM 1220 C CA . ILE A 1 149 ? 25.087 5.349 -38.335 1.00 86.62 149 ILE A CA 1
ATOM 1221 C C . ILE A 1 149 ? 24.642 5.581 -39.783 1.00 86.62 149 ILE A C 1
ATOM 1223 O O . ILE A 1 149 ? 25.474 5.882 -40.630 1.00 86.62 149 ILE A O 1
ATOM 1227 N N . LEU A 1 150 ? 23.335 5.517 -40.054 1.00 83.38 150 LEU A N 1
ATOM 1228 C CA . LEU A 1 150 ? 22.800 5.741 -41.402 1.00 83.38 150 LEU A CA 1
ATOM 1229 C C . LEU A 1 150 ? 23.131 7.139 -41.946 1.00 83.38 150 LEU A C 1
ATOM 1231 O O . LEU A 1 150 ? 23.427 7.266 -43.125 1.00 83.38 150 LEU A O 1
ATOM 1235 N N . LEU A 1 151 ? 23.116 8.166 -41.092 1.00 80.75 151 LEU A N 1
ATOM 1236 C CA . LEU A 1 151 ? 23.459 9.544 -41.467 1.00 80.75 151 LEU A CA 1
ATOM 1237 C C . LEU A 1 151 ? 24.965 9.786 -41.643 1.00 80.75 151 LEU A C 1
ATOM 1239 O O . LEU A 1 151 ? 25.343 10.780 -42.249 1.00 80.75 151 LEU A O 1
ATOM 1243 N N . GLN A 1 152 ? 25.829 8.942 -41.073 1.00 73.62 152 GLN A N 1
ATOM 1244 C CA . GLN A 1 152 ? 27.282 9.039 -41.257 1.00 73.62 152 GLN A CA 1
ATOM 1245 C C . GLN A 1 152 ? 27.775 8.329 -42.522 1.00 73.62 152 GLN A C 1
ATOM 1247 O O . GLN A 1 152 ? 28.876 8.627 -42.984 1.00 73.62 152 GLN A O 1
ATOM 1252 N N . ASP A 1 153 ? 26.984 7.391 -43.041 1.00 63.28 153 ASP A N 1
ATOM 1253 C CA . ASP A 1 153 ? 27.270 6.663 -44.278 1.00 63.28 153 ASP A CA 1
ATOM 1254 C C . ASP A 1 153 ? 26.777 7.409 -45.545 1.00 63.28 153 ASP A C 1
ATOM 1256 O O . ASP A 1 153 ? 27.096 6.980 -46.658 1.00 63.28 153 ASP A O 1
ATOM 1260 N N . GLU A 1 154 ? 26.039 8.520 -45.390 1.00 54.72 154 GLU A N 1
ATOM 1261 C CA . GLU A 1 154 ? 25.679 9.493 -46.447 1.00 54.72 154 GLU A CA 1
ATOM 1262 C C . GLU A 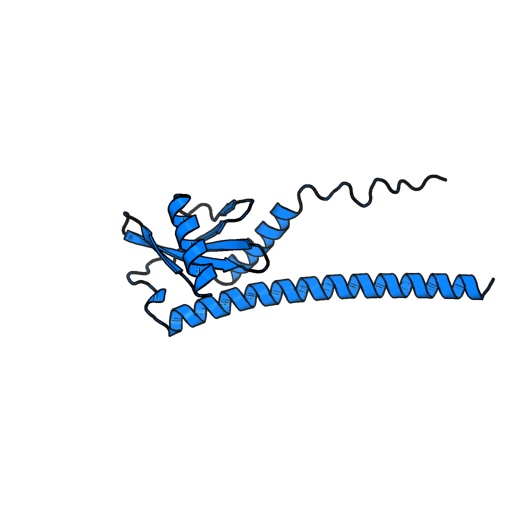1 154 ? 26.711 10.629 -46.580 1.00 54.72 154 GLU A C 1
ATOM 1264 O O . GLU A 1 154 ? 27.018 11.003 -47.739 1.00 54.72 154 GLU A O 1
#

Foldseek 3Di:
DDDPPVPPPPPPPCVVVVVVVVLVVLVCVLVVQKWKWKDDPDIDGDPPDDDDDPVVVVVQLVVCVVPVWKDWDQDPVRFIKIWHQDPVRRMIMIIGHPPDNDDLRVPVVSRVVVSVSSVVSSVVVVVVVVVVVVVVVVVVVVVVVVVVVVVVVD

Organism: NCBI:txid2841692

pLDDT: mean 80.54, std 14.89, range [32.72, 92.94]

Sequence (154 aa):
MDIEFDDVFSDFSDDDSADLQNLYDQFVQVLPDTCIALYGANKVAHPSFPEVSDDVITALKECTRKDKKIGSYKTDSGLWIYGYYLEDHDFLLAFILPDSPDDITENPQLNTLYFNSFRLVSLHERQEQQEIENRQLNRNIDMLNRQHILLQDE